Protein AF-A0A0A9Y0G0-F1 (afdb_monomer_lite)

pLDDT: mean 79.61, std 13.73, range [43.97, 95.19]

Foldseek 3Di:
DDWDDPVPPDIDDDDDPVCQCVDDAPVHRPPPPPDDPDPDDPVVRNVVRDDPPVDLAPDPVLLVVQLVQLVVLCPPPLCPLLVVPDPCVVLSSQLSSQLRVCVVVVHNSQLRSVVSVVVSVVVSVVVVRGGWPSDDPVHNDDDDPPPDDDTDDD

Secondary structure (DSSP, 8-state):
-EEEE-SSS-EEEE--GGGGGG--STT---SS-SS---SS-HHHHHHHT------SSSSHHHHHHHHHHHHHHHT-GGGTTGGGTS--HHHHHHHHHHHHHHHHTTS-HHHHHHHHHHHHHHHHHHTT-------BTTBS----STT-------

Structure (mmCIF, N/CA/C/O backbone):
data_AF-A0A0A9Y0G0-F1
#
_entry.id   AF-A0A0A9Y0G0-F1
#
loop_
_atom_site.group_PDB
_atom_site.id
_atom_site.type_symbol
_atom_site.label_atom_id
_atom_site.label_alt_id
_atom_site.label_comp_id
_atom_site.label_asym_id
_atom_site.label_entity_id
_atom_site.label_seq_id
_atom_site.pdbx_PDB_ins_code
_atom_site.Cartn_x
_atom_site.Cartn_y
_atom_site.Cartn_z
_atom_site.occupancy
_atom_site.B_iso_or_equiv
_atom_site.auth_seq_id
_atom_site.auth_comp_id
_atom_site.auth_asym_id
_atom_site.auth_atom_id
_atom_site.pdbx_PDB_model_num
ATOM 1 N N . LEU A 1 1 ? 9.864 7.054 -27.796 1.00 81.25 1 LEU A N 1
ATOM 2 C CA . LEU A 1 1 ? 9.609 6.669 -26.381 1.00 81.25 1 LEU A CA 1
ATOM 3 C C . LEU A 1 1 ? 8.785 7.756 -25.702 1.00 81.25 1 LEU A C 1
ATOM 5 O O . LEU A 1 1 ? 9.186 8.913 -25.735 1.00 81.25 1 LEU A O 1
ATOM 9 N N . LYS A 1 2 ? 7.660 7.400 -25.074 1.00 87.44 2 LYS A N 1
ATOM 10 C CA . LYS A 1 2 ? 6.840 8.307 -24.261 1.00 87.44 2 LYS A CA 1
ATOM 11 C C . LYS A 1 2 ? 6.543 7.669 -22.907 1.00 87.44 2 LYS A C 1
ATOM 13 O O . LYS A 1 2 ? 6.033 6.555 -22.855 1.00 87.44 2 LYS A O 1
ATOM 18 N N . ILE A 1 3 ? 6.836 8.397 -21.836 1.00 88.12 3 ILE A N 1
ATOM 19 C CA . ILE A 1 3 ? 6.584 7.987 -20.452 1.00 88.12 3 ILE A CA 1
ATOM 20 C C . ILE A 1 3 ? 5.457 8.860 -19.899 1.00 88.12 3 ILE A C 1
ATOM 22 O O . ILE A 1 3 ? 5.390 10.057 -20.183 1.00 88.12 3 ILE A O 1
ATOM 26 N N . THR A 1 4 ? 4.520 8.267 -19.170 1.00 88.19 4 THR A N 1
ATOM 27 C CA . THR A 1 4 ? 3.425 8.982 -18.505 1.00 88.19 4 THR A CA 1
ATOM 28 C C . THR A 1 4 ? 3.266 8.430 -17.099 1.00 88.19 4 THR A C 1
ATOM 30 O O . THR A 1 4 ? 3.210 7.217 -16.928 1.00 88.19 4 THR A O 1
ATOM 33 N N . TRP A 1 5 ? 3.211 9.315 -16.110 1.00 74.94 5 TRP A N 1
ATOM 34 C CA . TRP A 1 5 ? 3.015 8.966 -14.709 1.00 74.94 5 TRP A CA 1
ATOM 35 C C . TRP A 1 5 ? 1.841 9.773 -14.160 1.00 74.94 5 TRP A C 1
ATOM 37 O O . TRP A 1 5 ? 1.737 10.968 -14.436 1.00 74.94 5 TRP A O 1
ATOM 47 N N . ASP A 1 6 ? 0.955 9.121 -13.415 1.00 77.06 6 ASP A N 1
ATOM 48 C CA . ASP A 1 6 ? -0.231 9.735 -12.804 1.00 77.06 6 ASP A CA 1
ATOM 49 C C . ASP A 1 6 ? 0.048 10.418 -11.454 1.00 77.06 6 ASP A C 1
ATOM 51 O O . ASP A 1 6 ? -0.879 10.878 -10.792 1.00 77.06 6 ASP A O 1
ATOM 55 N N . LEU A 1 7 ? 1.322 10.497 -11.050 1.00 64.06 7 LEU A N 1
ATOM 56 C CA . LEU A 1 7 ? 1.776 10.986 -9.744 1.00 64.06 7 LEU A CA 1
ATOM 57 C C . LEU A 1 7 ? 1.317 10.130 -8.550 1.00 64.06 7 LEU A C 1
ATOM 59 O O . LEU A 1 7 ? 1.473 10.544 -7.401 1.00 64.06 7 LEU A O 1
ATOM 63 N N . GLN A 1 8 ? 0.754 8.946 -8.790 1.00 65.94 8 GLN A N 1
ATOM 64 C CA . GLN A 1 8 ? 0.231 8.077 -7.742 1.00 65.94 8 GLN A CA 1
ATOM 65 C C . GLN A 1 8 ? 0.894 6.708 -7.764 1.00 65.94 8 GLN A C 1
ATOM 67 O O . GLN A 1 8 ? 1.629 6.379 -6.834 1.00 65.94 8 GLN A O 1
ATOM 72 N N . ASN A 1 9 ? 0.605 5.911 -8.784 1.00 62.06 9 ASN A N 1
ATOM 73 C CA . ASN A 1 9 ? 0.950 4.491 -8.844 1.00 62.06 9 ASN A CA 1
ATOM 74 C C . ASN A 1 9 ? 0.984 3.933 -10.274 1.00 62.06 9 ASN A C 1
ATOM 76 O O . ASN A 1 9 ? 1.463 2.819 -10.471 1.00 62.06 9 ASN A O 1
ATOM 80 N N . THR A 1 10 ? 0.538 4.687 -11.280 1.00 66.62 10 THR A N 1
ATOM 81 C CA . THR A 1 10 ? 0.505 4.207 -12.661 1.00 66.62 10 THR A CA 1
ATOM 82 C C . THR A 1 10 ? 1.614 4.845 -13.477 1.00 66.62 10 THR A C 1
ATOM 84 O O . THR A 1 10 ? 1.542 6.014 -13.862 1.00 66.62 10 THR A O 1
ATOM 87 N N . LEU A 1 11 ? 2.630 4.047 -13.802 1.00 80.44 11 LEU A N 1
ATOM 88 C CA . LEU A 1 11 ? 3.615 4.362 -14.831 1.00 80.44 11 LEU A CA 1
ATOM 89 C C . LEU A 1 11 ? 3.211 3.671 -16.138 1.00 80.44 11 LEU A C 1
ATOM 91 O O . LEU A 1 11 ? 3.075 2.455 -16.200 1.00 80.44 11 LEU A O 1
ATOM 95 N N . SER A 1 12 ? 3.031 4.445 -17.202 1.00 80.56 12 SER A N 1
ATOM 96 C CA . SER A 1 12 ? 2.755 3.945 -18.548 1.00 80.56 12 SER A CA 1
ATOM 97 C C . SER A 1 12 ? 3.910 4.276 -19.483 1.00 80.56 12 SER A C 1
ATOM 99 O O . SER A 1 12 ? 4.283 5.441 -19.638 1.00 80.56 12 SER A O 1
ATOM 101 N N . ILE A 1 13 ? 4.441 3.253 -20.152 1.00 82.00 13 ILE A N 1
ATOM 102 C CA . ILE A 1 13 ? 5.514 3.383 -21.141 1.00 82.00 13 ILE A CA 1
ATOM 103 C C . ILE A 1 13 ? 4.945 3.060 -22.522 1.00 82.00 13 ILE A C 1
ATOM 105 O O . ILE A 1 13 ? 4.306 2.030 -22.722 1.00 82.00 13 ILE A O 1
ATOM 109 N N . ARG A 1 14 ? 5.171 3.949 -23.493 1.00 82.50 14 ARG A N 1
ATOM 110 C CA . ARG A 1 14 ? 4.845 3.729 -24.906 1.00 82.50 14 ARG A CA 1
ATOM 111 C C . ARG A 1 14 ? 6.114 3.796 -25.741 1.00 82.50 14 ARG A C 1
ATOM 113 O O . ARG A 1 14 ? 6.841 4.792 -25.714 1.00 82.50 14 ARG A O 1
ATOM 120 N N . VAL A 1 15 ? 6.362 2.734 -26.492 1.00 80.44 15 VAL A N 1
ATOM 121 C CA . VAL A 1 15 ? 7.513 2.593 -27.383 1.00 80.44 15 VAL A CA 1
ATOM 122 C C . VAL A 1 15 ? 7.020 2.706 -28.823 1.00 80.44 15 VAL A C 1
ATOM 124 O O . VAL A 1 15 ? 5.964 2.175 -29.162 1.00 80.44 15 VAL A O 1
ATOM 127 N N . ASP A 1 16 ? 7.755 3.443 -29.654 1.00 82.62 16 ASP A N 1
ATOM 128 C CA . ASP A 1 16 ? 7.418 3.594 -31.070 1.00 82.62 16 ASP A CA 1
ATOM 129 C C . ASP A 1 16 ? 7.590 2.257 -31.794 1.00 82.62 16 ASP A C 1
ATOM 131 O O . ASP A 1 16 ? 8.449 1.455 -31.425 1.00 82.62 16 ASP A O 1
ATOM 135 N N . LYS A 1 17 ? 6.791 2.023 -32.841 1.00 78.44 17 LYS A N 1
ATOM 136 C CA . LYS A 1 17 ? 6.735 0.729 -33.543 1.00 78.44 17 LYS A CA 1
ATOM 137 C C . LYS A 1 17 ? 8.114 0.228 -34.004 1.00 78.44 17 LYS A C 1
ATOM 139 O O . LYS A 1 17 ? 8.379 -0.967 -33.977 1.00 78.44 17 LYS A O 1
ATOM 144 N N . GLU A 1 18 ? 8.986 1.152 -34.388 1.00 80.94 18 GLU A N 1
ATOM 145 C CA . GLU A 1 18 ? 10.354 0.904 -34.865 1.00 80.94 18 GLU A CA 1
ATOM 146 C C . GLU A 1 18 ? 11.280 0.324 -33.786 1.00 80.94 18 GLU A C 1
ATOM 148 O O . GLU A 1 18 ? 12.251 -0.350 -34.107 1.00 80.94 18 GLU A O 1
ATOM 153 N N . ASN A 1 19 ? 10.956 0.539 -32.510 1.00 70.31 19 ASN A N 1
ATOM 154 C CA . ASN A 1 19 ? 11.769 0.124 -31.368 1.00 70.31 19 ASN A CA 1
ATOM 155 C C . ASN A 1 19 ? 11.188 -1.098 -30.630 1.00 70.31 19 ASN A C 1
ATOM 157 O O . ASN A 1 19 ? 11.715 -1.497 -29.594 1.00 70.31 19 ASN A O 1
ATOM 161 N N . LEU A 1 20 ? 10.108 -1.706 -31.142 1.00 68.81 20 LEU A N 1
ATOM 162 C CA . LEU A 1 20 ? 9.431 -2.835 -30.486 1.00 68.81 20 LEU A CA 1
ATOM 163 C C . LEU A 1 20 ? 10.319 -4.079 -30.372 1.00 68.81 20 LEU A C 1
ATOM 165 O O . LEU A 1 20 ? 10.317 -4.723 -29.328 1.00 68.81 20 LEU A O 1
ATOM 169 N N . GLY A 1 21 ? 11.112 -4.385 -31.405 1.00 65.38 21 GLY A N 1
ATOM 170 C CA . GLY A 1 21 ? 12.016 -5.546 -31.418 1.00 65.38 21 GLY A CA 1
ATOM 171 C C . GLY A 1 21 ? 13.231 -5.410 -30.493 1.00 65.38 21 GLY A C 1
ATOM 172 O O . GLY A 1 21 ? 13.980 -6.364 -30.314 1.00 65.38 21 GLY A O 1
ATOM 173 N N . SER A 1 22 ? 13.440 -4.230 -29.906 1.00 70.62 22 SER A N 1
ATOM 174 C CA . SER A 1 22 ? 14.527 -3.956 -28.959 1.00 70.62 22 SER A CA 1
ATOM 175 C C . SER A 1 22 ? 14.027 -3.746 -27.528 1.00 70.62 22 SER A C 1
ATOM 177 O O . SER A 1 22 ? 14.836 -3.504 -26.636 1.00 70.62 22 SER A O 1
ATOM 179 N N . ALA A 1 23 ? 12.714 -3.826 -27.293 1.00 72.50 23 ALA A N 1
ATOM 180 C CA . ALA A 1 23 ? 12.129 -3.686 -25.967 1.00 72.50 23 ALA A CA 1
ATOM 181 C C . ALA A 1 23 ? 12.147 -5.033 -25.227 1.00 72.50 23 ALA A C 1
ATOM 183 O O . ALA A 1 23 ? 11.549 -6.008 -25.678 1.00 72.50 23 ALA A O 1
ATOM 184 N N . PHE A 1 24 ? 12.820 -5.069 -24.079 1.00 73.12 24 PHE A N 1
ATOM 185 C CA . PHE A 1 24 ? 12.862 -6.199 -23.153 1.00 73.12 24 PHE A CA 1
ATOM 186 C C . PHE A 1 24 ? 12.885 -5.675 -21.710 1.00 73.12 24 PHE A C 1
ATOM 188 O O . PHE A 1 24 ? 13.280 -4.534 -21.465 1.00 73.12 24 PHE A O 1
ATOM 195 N N . GLY A 1 25 ? 12.450 -6.493 -20.752 1.00 70.94 25 GLY A N 1
ATOM 196 C CA . GLY A 1 25 ? 12.370 -6.135 -19.333 1.00 70.94 25 GLY A CA 1
ATOM 197 C C . GLY A 1 25 ? 11.027 -6.531 -18.722 1.00 70.94 25 GLY A C 1
ATOM 198 O O . GLY A 1 25 ? 10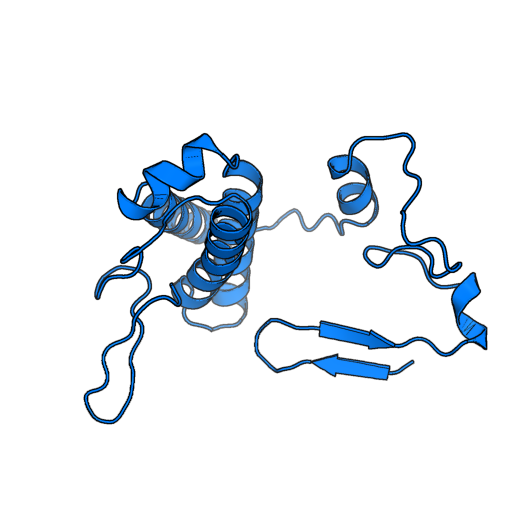.297 -7.339 -19.293 1.00 70.94 25 GLY A O 1
ATOM 199 N N . ILE A 1 26 ? 10.665 -5.926 -17.588 1.00 74.06 26 ILE A N 1
ATOM 200 C CA . ILE A 1 26 ? 9.454 -6.281 -16.819 1.00 74.06 26 ILE A CA 1
ATOM 201 C C . ILE A 1 26 ? 8.131 -6.083 -17.580 1.00 74.06 26 ILE A C 1
ATOM 203 O O . ILE A 1 26 ? 7.120 -6.678 -17.227 1.00 74.06 26 ILE A O 1
ATOM 207 N N . CYS A 1 27 ? 8.130 -5.284 -18.650 1.00 74.25 27 CYS A N 1
ATOM 208 C CA . CYS A 1 27 ? 6.976 -5.109 -19.536 1.00 74.25 27 CYS A CA 1
ATOM 209 C C . CYS A 1 27 ? 6.918 -6.142 -20.684 1.00 74.25 27 CYS A C 1
ATOM 211 O O . CYS A 1 27 ? 6.066 -6.020 -21.563 1.00 74.25 27 CYS A O 1
ATOM 213 N N . GLY A 1 28 ? 7.809 -7.141 -20.687 1.00 70.38 28 GLY A N 1
ATOM 214 C CA . GLY A 1 28 ? 7.909 -8.178 -21.715 1.00 70.38 28 GLY A CA 1
ATOM 215 C C . GLY A 1 28 ? 8.571 -7.711 -23.017 1.00 70.38 28 GLY A C 1
ATOM 216 O O . GLY A 1 28 ? 9.067 -6.588 -23.126 1.00 70.38 28 GLY A O 1
ATOM 217 N N . ASN A 1 29 ? 8.574 -8.597 -24.017 1.00 67.88 29 ASN A N 1
ATOM 218 C CA . ASN A 1 29 ? 8.917 -8.291 -25.405 1.00 67.88 29 ASN A CA 1
ATOM 219 C C . ASN A 1 29 ? 7.628 -8.000 -26.194 1.00 67.88 29 ASN A C 1
ATOM 221 O O . ASN A 1 29 ? 6.706 -8.812 -26.238 1.00 67.88 29 ASN A O 1
ATOM 225 N N . ILE A 1 30 ? 7.525 -6.827 -26.817 1.00 61.91 30 ILE A N 1
ATOM 226 C CA . ILE A 1 30 ? 6.266 -6.342 -27.416 1.00 61.91 30 ILE A CA 1
ATOM 227 C C . ILE A 1 30 ? 6.083 -6.906 -28.842 1.00 61.91 30 ILE A C 1
ATOM 229 O O . ILE A 1 30 ? 5.789 -6.178 -29.789 1.00 61.91 30 ILE A O 1
ATOM 233 N N . GLU A 1 31 ? 6.251 -8.220 -29.016 1.00 58.06 31 GLU A N 1
ATOM 234 C CA . GLU A 1 31 ? 6.089 -8.911 -30.310 1.00 58.06 31 GLU A CA 1
ATOM 235 C C . GLU A 1 31 ? 4.630 -9.300 -30.624 1.00 58.06 31 GLU A C 1
ATOM 237 O O . GLU A 1 31 ? 4.350 -10.043 -31.561 1.00 58.06 31 GLU A O 1
ATOM 242 N N . GLY A 1 32 ? 3.657 -8.763 -29.881 1.00 51.16 32 GLY A N 1
ATOM 243 C CA . GLY A 1 32 ? 2.234 -8.922 -30.203 1.00 51.16 32 GLY A CA 1
ATOM 244 C C . GLY A 1 32 ? 1.614 -10.254 -29.772 1.00 51.16 32 GLY A C 1
ATOM 245 O O . GLY A 1 32 ? 0.455 -10.510 -30.090 1.00 51.16 32 GLY A O 1
ATOM 246 N N . THR A 1 33 ? 2.322 -11.083 -29.003 1.00 48.50 33 THR A N 1
ATOM 247 C CA . THR A 1 33 ? 1.696 -12.182 -28.260 1.00 48.50 33 THR A CA 1
ATOM 248 C C . THR A 1 33 ? 1.336 -11.698 -26.862 1.00 48.50 33 THR A C 1
ATOM 250 O O . THR A 1 33 ? 2.209 -11.328 -26.086 1.00 48.50 33 THR A O 1
ATOM 253 N N . SER A 1 34 ? 0.051 -11.739 -26.511 1.00 48.31 34 SER A N 1
ATOM 254 C CA . SER A 1 34 ? -0.512 -11.377 -25.197 1.00 48.31 34 SER A CA 1
ATOM 255 C C . SER A 1 34 ? -0.055 -12.271 -24.031 1.00 48.31 34 SER A C 1
ATOM 257 O O . SER A 1 34 ? -0.622 -12.215 -22.945 1.00 48.31 34 SER A O 1
ATOM 259 N N . TYR A 1 35 ? 0.949 -13.115 -24.256 1.00 47.81 35 TYR A N 1
ATOM 260 C CA . TYR A 1 35 ? 1.451 -14.107 -23.324 1.00 47.81 35 TYR A CA 1
ATOM 261 C C . TYR A 1 35 ? 2.973 -14.089 -23.389 1.00 47.81 35 TYR A C 1
ATOM 263 O O . TYR A 1 35 ? 3.556 -14.450 -24.413 1.00 47.81 35 TYR A O 1
ATOM 271 N N . VAL A 1 36 ? 3.616 -13.697 -22.289 1.00 50.41 36 VAL A N 1
ATOM 272 C CA . VAL A 1 36 ? 5.022 -14.032 -22.067 1.00 50.41 36 VAL A CA 1
ATOM 273 C C . VAL A 1 36 ? 5.073 -15.559 -22.001 1.00 50.41 36 VAL A C 1
ATOM 275 O O . VAL A 1 36 ? 4.596 -16.158 -21.040 1.00 50.41 36 VAL A O 1
ATOM 278 N N . LYS A 1 37 ? 5.571 -16.220 -23.051 1.00 43.97 37 LYS A N 1
ATOM 279 C CA . LYS A 1 37 ? 5.875 -17.655 -22.999 1.00 43.97 37 LYS A CA 1
ATOM 280 C C . LYS A 1 37 ? 7.127 -17.835 -22.143 1.00 43.97 37 LYS A C 1
ATOM 282 O O . LYS A 1 37 ? 8.222 -17.962 -22.681 1.00 43.97 37 LYS A O 1
ATOM 287 N N . THR A 1 38 ? 6.989 -17.833 -20.823 1.00 46.97 38 THR A N 1
ATOM 288 C CA . THR A 1 38 ? 8.044 -18.357 -19.956 1.00 46.97 38 THR A CA 1
ATOM 289 C C . THR A 1 38 ? 7.885 -19.870 -19.852 1.00 46.97 38 THR A C 1
ATOM 291 O O . THR A 1 38 ? 6.799 -20.391 -19.614 1.00 46.97 38 THR A O 1
ATOM 294 N N . ALA A 1 39 ? 8.983 -20.604 -20.032 1.00 48.78 39 ALA A N 1
ATOM 295 C CA . ALA A 1 39 ? 9.056 -22.038 -19.741 1.00 48.78 39 ALA A CA 1
ATOM 296 C C . ALA A 1 39 ? 9.075 -22.332 -18.222 1.00 48.78 39 ALA A C 1
ATOM 298 O O . ALA A 1 39 ? 9.283 -23.473 -17.816 1.00 48.78 39 ALA A O 1
ATOM 299 N N . GLN A 1 40 ? 8.894 -21.302 -17.391 1.00 47.31 40 GLN A N 1
ATOM 300 C CA . GLN A 1 40 ? 9.094 -21.310 -15.947 1.00 47.31 40 GLN A CA 1
ATOM 301 C C . GLN A 1 40 ? 8.011 -20.484 -15.228 1.00 47.31 40 GLN A C 1
ATOM 303 O O . GLN A 1 40 ? 7.403 -19.608 -15.860 1.00 47.31 40 GLN A O 1
ATOM 308 N N . PRO A 1 41 ? 7.743 -20.776 -13.938 1.00 51.59 41 PRO A N 1
ATOM 309 C CA . PRO A 1 41 ? 6.743 -20.082 -13.128 1.00 51.59 41 PRO A CA 1
ATOM 310 C C . PRO A 1 41 ? 6.918 -18.558 -13.160 1.00 51.59 41 PRO A C 1
ATOM 312 O O . PRO A 1 41 ? 8.036 -18.056 -13.216 1.00 51.59 41 PRO A O 1
ATOM 315 N N . TYR A 1 42 ? 5.807 -17.820 -13.074 1.00 50.50 42 TYR A N 1
ATOM 316 C CA . TYR A 1 42 ? 5.746 -16.348 -13.112 1.00 50.50 42 TYR A CA 1
ATOM 317 C C . TYR A 1 42 ? 6.692 -15.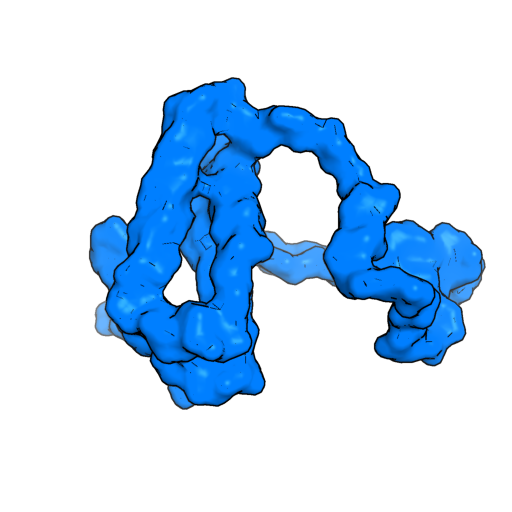625 -12.129 1.00 50.50 42 TYR A C 1
ATOM 319 O O . TYR A 1 42 ? 7.011 -14.460 -12.358 1.00 50.50 42 TYR A O 1
ATOM 327 N N . GLN A 1 43 ? 7.152 -16.299 -11.070 1.00 49.66 43 GLN A N 1
ATOM 328 C CA . GLN A 1 43 ? 8.100 -15.756 -10.093 1.00 49.66 43 GLN A CA 1
ATOM 329 C C . GLN A 1 43 ? 9.507 -15.533 -10.684 1.00 49.66 43 GLN A C 1
ATOM 331 O O . GLN A 1 43 ? 10.128 -14.520 -10.388 1.00 49.66 43 GLN A O 1
ATOM 336 N N . ASP A 1 44 ? 9.964 -16.370 -11.622 1.00 56.34 44 ASP A N 1
ATOM 337 C CA . ASP A 1 44 ? 11.352 -16.319 -12.116 1.00 56.34 44 ASP A CA 1
ATOM 338 C C . ASP A 1 44 ? 11.620 -15.147 -13.089 1.00 56.34 44 ASP A C 1
ATOM 340 O O . ASP A 1 44 ? 12.756 -14.690 -13.244 1.00 56.34 44 ASP A O 1
ATOM 344 N N . PHE A 1 45 ? 10.588 -14.634 -13.776 1.00 59.03 45 PHE A N 1
ATOM 345 C CA . PHE A 1 45 ? 10.766 -13.582 -14.789 1.00 59.03 45 PHE A CA 1
ATOM 346 C C . PHE A 1 45 ? 11.077 -12.217 -14.165 1.00 59.03 45 PHE A C 1
ATOM 348 O O . PHE A 1 45 ? 11.995 -11.529 -14.619 1.00 59.03 45 PHE A O 1
ATOM 355 N N . GLY A 1 46 ? 10.341 -11.841 -13.114 1.00 60.38 46 GLY A N 1
ATOM 356 C CA . GLY A 1 46 ? 10.566 -10.593 -12.380 1.00 60.38 46 GLY A CA 1
ATOM 357 C C . GLY A 1 46 ? 11.959 -10.549 -11.757 1.00 60.38 46 GLY A C 1
ATOM 358 O O . GLY A 1 46 ? 12.679 -9.568 -11.933 1.00 60.38 46 GLY A O 1
ATOM 359 N N . ASP A 1 47 ? 12.372 -11.661 -11.149 1.00 63.31 47 ASP A N 1
ATOM 360 C CA . ASP A 1 47 ? 13.671 -11.814 -10.491 1.00 63.31 47 ASP A CA 1
ATOM 361 C C . ASP A 1 47 ? 14.850 -11.682 -11.463 1.00 63.31 47 ASP A C 1
ATOM 363 O O . ASP A 1 47 ? 15.884 -11.110 -11.120 1.00 63.31 47 ASP A O 1
ATOM 367 N N . SER A 1 48 ? 14.698 -12.144 -12.709 1.00 65.62 48 SER A N 1
ATOM 368 C CA . SER A 1 48 ? 15.744 -12.008 -13.735 1.00 65.62 48 SER A CA 1
ATOM 369 C C . SER A 1 48 ? 16.010 -10.554 -14.149 1.00 65.62 48 SER A C 1
ATOM 371 O O . SER A 1 48 ? 17.114 -10.220 -14.581 1.00 65.62 48 SER A O 1
ATOM 373 N N . CYS A 1 49 ? 15.001 -9.688 -14.004 1.00 63.78 49 CYS A N 1
ATOM 374 C CA . CYS A 1 49 ? 15.085 -8.251 -14.256 1.00 63.78 49 CYS A CA 1
ATOM 375 C C . CYS A 1 49 ? 15.297 -7.439 -12.971 1.00 63.78 49 CYS A C 1
ATOM 377 O O . CYS A 1 49 ? 15.377 -6.210 -13.041 1.00 63.78 49 CYS A O 1
ATOM 379 N N . ALA A 1 50 ? 15.359 -8.094 -11.809 1.00 64.56 50 ALA A N 1
ATOM 380 C CA . ALA A 1 50 ? 15.521 -7.417 -10.538 1.00 64.56 50 ALA A CA 1
ATOM 381 C C . ALA A 1 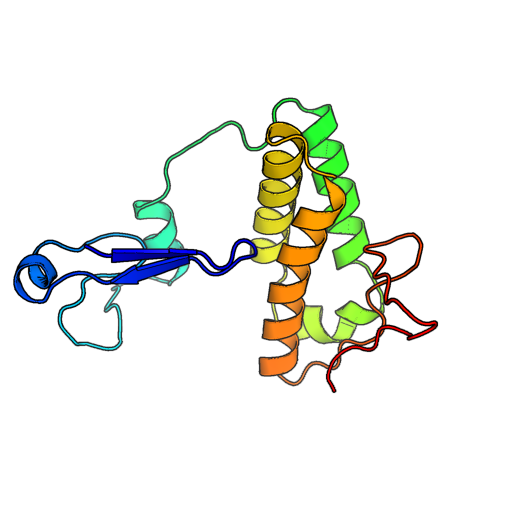50 ? 16.914 -6.792 -10.454 1.00 64.56 50 ALA A C 1
ATOM 383 O O . ALA A 1 50 ? 17.946 -7.456 -10.587 1.00 64.56 50 ALA A O 1
ATOM 384 N N . ILE A 1 51 ? 16.945 -5.491 -10.184 1.00 62.88 51 ILE A N 1
ATOM 385 C CA . ILE A 1 51 ? 18.152 -4.852 -9.681 1.00 62.88 51 ILE A CA 1
ATOM 386 C C . ILE A 1 51 ? 18.287 -5.337 -8.238 1.00 62.88 51 ILE A C 1
ATOM 388 O O . ILE A 1 51 ? 17.410 -5.067 -7.419 1.00 62.88 51 ILE A O 1
ATOM 392 N N . LYS A 1 52 ? 19.346 -6.098 -7.944 1.00 59.53 52 LYS A N 1
ATOM 393 C CA . LYS A 1 52 ? 19.668 -6.534 -6.581 1.00 59.53 52 LYS A CA 1
ATOM 394 C C . LYS A 1 52 ? 20.108 -5.320 -5.773 1.00 59.53 52 LYS A C 1
ATOM 396 O O . LYS A 1 52 ? 21.295 -5.009 -5.712 1.00 59.53 52 LYS A O 1
ATOM 401 N N . ASP A 1 53 ? 19.138 -4.591 -5.245 1.00 59.00 53 ASP A N 1
ATOM 402 C CA . ASP A 1 53 ? 19.381 -3.617 -4.198 1.00 59.00 53 ASP A CA 1
ATOM 403 C C . ASP A 1 53 ? 19.238 -4.351 -2.864 1.00 59.00 53 ASP A C 1
ATOM 405 O O . ASP A 1 53 ? 18.133 -4.648 -2.407 1.00 59.00 53 ASP A O 1
ATOM 409 N N . ASP A 1 54 ? 20.377 -4.736 -2.285 1.00 60.56 54 ASP A N 1
ATOM 410 C CA . ASP A 1 54 ? 20.444 -5.532 -1.053 1.00 60.56 54 ASP A CA 1
ATOM 411 C C . ASP A 1 54 ? 19.970 -4.740 0.182 1.00 60.56 54 ASP A C 1
ATOM 413 O O . ASP A 1 54 ? 19.888 -5.288 1.284 1.00 60.56 54 ASP A O 1
ATOM 417 N N . GLN A 1 55 ? 19.654 -3.449 0.026 1.00 64.62 55 GLN A N 1
ATOM 418 C CA . GLN A 1 55 ? 19.272 -2.575 1.123 1.00 64.62 55 GLN A CA 1
ATOM 419 C C . GLN A 1 55 ? 17.815 -2.110 0.998 1.00 64.62 55 GLN A C 1
ATOM 421 O O . GLN A 1 55 ? 17.523 -0.963 0.678 1.00 64.62 55 GLN A O 1
ATOM 426 N N . LEU A 1 56 ? 16.895 -3.024 1.336 1.00 73.25 56 LEU A N 1
ATOM 427 C CA . LEU A 1 56 ? 15.442 -2.798 1.402 1.00 73.25 56 LEU A CA 1
ATOM 428 C C . LEU A 1 56 ? 15.075 -1.533 2.203 1.00 73.25 56 LEU A C 1
ATOM 430 O O . LEU A 1 56 ? 14.136 -0.824 1.862 1.00 73.25 56 LEU A O 1
ATOM 434 N N . CYS A 1 57 ? 15.819 -1.270 3.283 1.00 81.50 57 CYS A N 1
ATOM 435 C CA . CYS A 1 57 ? 15.587 -0.199 4.246 1.00 81.50 57 CYS A CA 1
ATOM 436 C C . CYS A 1 57 ? 16.919 0.425 4.691 1.00 81.50 57 CYS A C 1
ATOM 438 O O . CYS A 1 57 ? 17.917 -0.280 4.841 1.00 81.50 57 CYS A O 1
ATOM 440 N N . LEU A 1 58 ? 16.931 1.733 4.988 1.00 82.31 58 LEU A N 1
ATOM 441 C CA . LEU A 1 58 ? 18.140 2.473 5.407 1.00 82.31 58 LEU A CA 1
ATOM 442 C C . LEU A 1 58 ? 18.852 1.845 6.609 1.00 82.31 58 LEU A C 1
ATOM 444 O O . LEU A 1 58 ? 20.078 1.886 6.710 1.00 82.31 58 LEU A O 1
ATOM 448 N N . ASN A 1 59 ? 18.079 1.302 7.547 1.00 86.94 59 ASN A N 1
ATOM 449 C CA . ASN A 1 59 ? 18.584 0.678 8.757 1.00 86.94 59 ASN A CA 1
ATOM 450 C C . ASN A 1 59 ? 17.607 -0.394 9.274 1.00 86.94 59 ASN A C 1
ATOM 452 O O . ASN A 1 59 ? 16.448 -0.481 8.863 1.00 86.94 59 ASN A O 1
ATOM 456 N N . ARG A 1 60 ? 18.086 -1.188 10.235 1.00 89.06 60 ARG A N 1
ATOM 457 C CA . ARG A 1 60 ? 17.337 -2.297 10.841 1.00 89.06 60 ARG A CA 1
ATOM 458 C C . ARG A 1 60 ? 16.139 -1.850 11.689 1.00 89.06 60 ARG A C 1
ATOM 460 O O . ARG A 1 60 ? 15.236 -2.643 11.940 1.00 89.06 60 ARG A O 1
ATOM 467 N N . GLU A 1 61 ? 16.127 -0.618 12.194 1.00 90.06 61 GLU A N 1
ATOM 468 C CA . GLU A 1 61 ? 14.974 -0.100 12.941 1.00 90.06 61 GLU A CA 1
ATOM 469 C C . GLU A 1 61 ? 13.810 0.198 11.997 1.00 90.06 61 GLU A C 1
ATOM 471 O O . GLU A 1 61 ? 12.682 -0.205 12.276 1.00 90.06 61 GLU A O 1
ATOM 476 N N . THR A 1 62 ? 14.095 0.829 10.858 1.00 88.06 62 THR A N 1
ATOM 477 C CA . THR A 1 62 ? 13.144 1.067 9.769 1.00 88.06 62 THR A CA 1
ATOM 478 C C . THR A 1 62 ? 12.569 -0.246 9.244 1.00 88.06 62 THR A C 1
ATOM 480 O O . THR A 1 62 ? 11.354 -0.382 9.149 1.00 88.06 62 THR A O 1
ATOM 483 N N . GLU A 1 63 ? 13.416 -1.251 9.011 1.00 90.12 63 GLU A N 1
ATOM 484 C CA . GLU A 1 63 ? 12.985 -2.593 8.596 1.00 90.12 63 GLU A CA 1
ATOM 485 C C . GLU A 1 63 ? 12.003 -3.226 9.598 1.00 90.12 63 GLU A C 1
ATOM 487 O O . GLU A 1 63 ? 10.940 -3.711 9.214 1.00 90.12 63 GLU A O 1
ATOM 492 N N . LYS A 1 64 ? 12.294 -3.145 10.904 1.00 93.00 64 LYS A N 1
ATOM 493 C CA . LYS A 1 64 ? 11.384 -3.636 11.954 1.00 93.00 64 LYS A CA 1
ATOM 494 C C . LYS A 1 64 ? 10.062 -2.875 11.993 1.00 93.00 64 LYS A C 1
ATOM 496 O O . LYS A 1 64 ? 9.023 -3.480 12.255 1.00 93.00 64 LYS A O 1
ATOM 501 N N . ARG A 1 65 ? 10.080 -1.554 11.781 1.00 92.06 65 ARG A N 1
ATOM 502 C CA . ARG A 1 65 ? 8.850 -0.748 11.707 1.00 92.06 65 ARG A CA 1
ATOM 503 C C . ARG A 1 65 ? 8.013 -1.142 10.495 1.00 92.06 65 ARG A C 1
ATOM 505 O O . ARG A 1 65 ? 6.809 -1.328 10.654 1.00 92.06 65 ARG A O 1
ATOM 512 N N . ALA A 1 66 ? 8.650 -1.323 9.340 1.00 92.62 66 ALA A N 1
ATOM 513 C CA . ALA A 1 66 ? 8.006 -1.784 8.117 1.00 92.62 66 ALA A CA 1
ATOM 514 C C . ALA A 1 66 ? 7.353 -3.157 8.328 1.00 92.62 66 ALA A C 1
ATOM 516 O O . ALA A 1 66 ? 6.157 -3.318 8.098 1.00 92.62 66 ALA A O 1
ATOM 517 N N . GLU A 1 67 ? 8.099 -4.122 8.872 1.00 93.94 67 GLU A N 1
ATOM 518 C CA . GLU A 1 67 ? 7.587 -5.458 9.182 1.00 93.94 67 GLU A CA 1
ATOM 519 C C . GLU A 1 67 ? 6.409 -5.408 10.167 1.00 93.94 67 GLU A C 1
ATOM 521 O O . GLU A 1 67 ? 5.374 -6.030 9.926 1.00 93.94 67 GLU A O 1
ATOM 526 N N . ALA A 1 68 ? 6.521 -4.647 11.260 1.00 94.69 68 ALA A N 1
ATOM 527 C CA . ALA A 1 68 ? 5.447 -4.514 12.244 1.00 94.69 68 ALA A CA 1
ATOM 528 C C . ALA A 1 68 ? 4.185 -3.873 11.643 1.00 94.69 68 ALA A C 1
ATOM 530 O O . ALA A 1 68 ? 3.069 -4.320 11.913 1.00 94.69 68 ALA A O 1
ATOM 531 N N . PHE A 1 69 ? 4.354 -2.846 10.811 1.00 93.75 69 PHE A N 1
ATOM 532 C CA . PHE A 1 69 ? 3.260 -2.159 10.136 1.00 93.75 69 PHE A CA 1
ATOM 533 C C . PHE A 1 69 ? 2.547 -3.066 9.125 1.00 93.75 69 PHE A C 1
ATOM 535 O O . PHE A 1 69 ? 1.327 -3.231 9.198 1.00 93.75 69 PHE A O 1
ATOM 542 N N . CYS A 1 70 ? 3.297 -3.710 8.229 1.00 94.25 70 CYS A N 1
ATOM 543 C CA . CYS A 1 70 ? 2.740 -4.595 7.208 1.00 94.25 70 CYS A CA 1
ATOM 544 C C . CYS A 1 70 ? 2.072 -5.832 7.832 1.00 94.25 70 CYS A C 1
ATOM 546 O O . CYS A 1 70 ? 0.981 -6.224 7.413 1.00 94.25 70 CYS A O 1
ATOM 548 N N . ASN A 1 71 ? 2.653 -6.397 8.899 1.00 95.19 71 ASN A N 1
ATOM 549 C CA . ASN A 1 71 ? 2.021 -7.468 9.674 1.00 95.19 71 ASN A CA 1
ATOM 550 C C . ASN A 1 71 ? 0.740 -7.016 10.368 1.00 95.19 71 ASN A C 1
ATOM 552 O O . ASN A 1 71 ? -0.216 -7.790 10.437 1.00 95.19 71 ASN A O 1
ATOM 556 N N . ARG A 1 72 ? 0.690 -5.782 10.878 1.00 94.94 72 ARG A N 1
ATOM 557 C CA . ARG A 1 72 ? -0.532 -5.244 11.480 1.00 94.94 72 ARG A CA 1
ATOM 558 C C . ARG A 1 72 ? -1.665 -5.198 10.459 1.00 94.94 72 ARG A C 1
ATOM 560 O O . ARG A 1 72 ? -2.731 -5.721 10.760 1.00 94.94 72 ARG A O 1
ATOM 567 N N . ILE A 1 73 ? -1.422 -4.664 9.256 1.00 93.44 73 ILE A N 1
ATOM 568 C CA . ILE A 1 73 ? -2.432 -4.658 8.185 1.00 93.44 73 ILE A CA 1
ATOM 569 C C . ILE A 1 73 ? -2.836 -6.086 7.837 1.00 93.44 73 ILE A C 1
ATOM 571 O O . ILE A 1 73 ? -4.019 -6.406 7.877 1.00 93.44 73 ILE A O 1
ATOM 575 N N . LEU A 1 74 ? -1.872 -6.968 7.553 1.00 93.06 74 LEU A N 1
ATOM 576 C CA . LEU A 1 74 ? -2.177 -8.326 7.109 1.00 93.06 74 LEU A CA 1
ATOM 577 C C . LEU A 1 74 ? -3.049 -9.099 8.102 1.00 93.06 74 LEU A C 1
ATOM 579 O O . LEU A 1 74 ? -3.857 -9.924 7.677 1.00 93.06 74 LEU A O 1
ATOM 583 N N . ASN A 1 75 ? -2.888 -8.851 9.402 1.00 93.50 75 ASN A N 1
ATOM 584 C CA . ASN A 1 75 ? -3.618 -9.541 10.460 1.00 93.50 75 ASN A CA 1
ATOM 585 C C . ASN A 1 75 ? -4.994 -8.941 10.771 1.00 93.50 75 ASN A C 1
ATOM 587 O O . ASN A 1 75 ? -5.721 -9.518 11.583 1.00 93.50 75 ASN A O 1
ATOM 591 N N . GLU A 1 76 ? -5.403 -7.862 10.100 1.00 93.94 76 GLU A N 1
ATOM 592 C CA . GLU A 1 76 ? -6.743 -7.310 10.278 1.00 93.94 76 GLU A CA 1
ATOM 593 C C . GLU A 1 76 ? -7.821 -8.377 9.986 1.00 93.94 76 GLU A C 1
ATOM 595 O O . GLU A 1 76 ? -7.717 -9.139 9.004 1.00 93.94 76 GLU A O 1
ATOM 600 N N . PRO A 1 77 ? -8.885 -8.458 10.809 1.00 93.56 77 PRO A N 1
ATOM 601 C CA . PR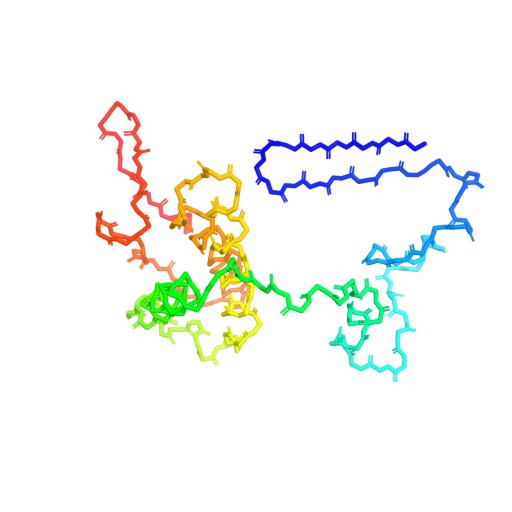O A 1 77 ? -9.989 -9.391 10.589 1.00 93.56 77 PRO A CA 1
ATOM 602 C C . PRO A 1 77 ? -10.635 -9.230 9.208 1.00 93.56 77 PRO A C 1
ATOM 604 O O . PRO A 1 77 ? -11.010 -10.224 8.587 1.00 93.56 77 PRO A O 1
ATOM 607 N N . ALA A 1 78 ? -10.682 -7.998 8.690 1.00 92.62 78 ALA A N 1
ATOM 608 C CA . ALA A 1 78 ? -11.219 -7.671 7.369 1.00 92.62 78 ALA A CA 1
ATOM 609 C C . ALA A 1 78 ? -10.541 -8.441 6.219 1.00 92.62 78 ALA A C 1
ATOM 611 O O . ALA A 1 78 ? -11.171 -8.701 5.197 1.00 92.62 78 ALA A O 1
ATOM 612 N N . LEU A 1 79 ? -9.276 -8.842 6.387 1.00 93.19 79 LEU A N 1
ATOM 613 C CA . LEU A 1 79 ? -8.490 -9.557 5.376 1.00 93.19 79 LEU A CA 1
ATOM 614 C C . LEU A 1 79 ? -8.584 -11.088 5.498 1.00 93.19 79 LEU A C 1
ATOM 616 O O . LEU A 1 79 ? -7.975 -11.807 4.708 1.00 93.19 79 LEU A O 1
ATOM 620 N N . GLN A 1 80 ? -9.355 -11.620 6.455 1.00 93.94 80 GLN A N 1
ATOM 621 C CA . GLN A 1 80 ? -9.450 -13.066 6.689 1.00 93.94 80 GLN A CA 1
ATOM 622 C C . GLN A 1 80 ? -9.992 -13.837 5.481 1.00 93.94 80 GLN A C 1
ATOM 624 O O . GLN A 1 80 ? -9.505 -14.929 5.191 1.00 93.94 80 GLN A O 1
ATOM 629 N N . SER A 1 81 ? -11.001 -13.297 4.796 1.00 93.56 81 SER A N 1
ATOM 630 C CA . SER A 1 81 ? -11.553 -13.877 3.566 1.00 93.56 81 SER A CA 1
ATOM 631 C C . SER A 1 81 ? -10.484 -13.947 2.477 1.00 93.56 81 SER A C 1
ATOM 633 O O . SER A 1 81 ? -10.322 -14.986 1.844 1.00 93.56 81 SER A O 1
ATOM 635 N N . CYS A 1 82 ? -9.700 -12.879 2.328 1.00 94.31 82 CYS A N 1
ATOM 636 C CA . CYS A 1 82 ? -8.658 -12.802 1.322 1.00 94.31 82 CYS A CA 1
ATOM 637 C C . CYS A 1 82 ? -7.503 -13.772 1.567 1.00 94.31 82 CYS A C 1
ATOM 639 O O . CYS A 1 82 ? -7.113 -14.486 0.650 1.00 94.31 82 CYS A O 1
ATOM 641 N N . ARG A 1 83 ? -7.020 -13.888 2.813 1.00 94.69 83 ARG A N 1
ATOM 642 C CA . ARG A 1 83 ? -5.933 -14.823 3.170 1.00 94.69 83 ARG A CA 1
ATOM 643 C C . ARG A 1 83 ? -6.249 -16.292 2.838 1.00 94.69 83 ARG A C 1
ATOM 645 O O . ARG A 1 83 ? -5.345 -17.118 2.850 1.00 94.69 83 ARG A O 1
ATOM 652 N N . LYS A 1 84 ? -7.520 -16.637 2.586 1.00 94.06 84 LYS A N 1
ATOM 653 C CA . LYS A 1 84 ? -7.950 -17.980 2.155 1.00 94.06 84 LYS A CA 1
ATOM 654 C C . LYS A 1 84 ? -7.874 -18.195 0.643 1.00 94.06 84 LYS A C 1
ATOM 656 O O . LYS A 1 84 ? -7.864 -19.345 0.221 1.00 94.06 84 LYS A O 1
ATOM 661 N N . VAL A 1 85 ? -7.897 -17.123 -0.146 1.00 93.62 85 VAL A N 1
ATOM 662 C CA . VAL A 1 85 ? -7.951 -17.184 -1.615 1.00 93.62 85 VAL A CA 1
ATOM 663 C C . VAL A 1 85 ? -6.667 -16.694 -2.276 1.00 93.62 85 VAL A C 1
ATOM 665 O O . VAL A 1 85 ? -6.333 -17.188 -3.345 1.00 93.62 85 VAL A O 1
ATOM 668 N N . ILE A 1 86 ? -5.924 -15.785 -1.635 1.00 91.56 86 ILE A N 1
ATOM 669 C CA . ILE A 1 86 ? -4.647 -15.254 -2.120 1.00 91.56 86 ILE A CA 1
ATOM 670 C C . ILE A 1 86 ? -3.596 -15.382 -1.015 1.00 91.56 86 ILE A C 1
ATOM 672 O O . ILE A 1 86 ? -3.841 -15.044 0.145 1.00 91.56 86 ILE A O 1
ATOM 676 N N . HIS A 1 87 ? -2.408 -15.866 -1.380 1.00 91.44 87 HIS A N 1
ATOM 677 C CA . HIS A 1 87 ? -1.264 -15.919 -0.474 1.00 91.44 87 HIS A CA 1
ATOM 678 C C . HIS A 1 87 ? -0.661 -14.515 -0.285 1.00 91.44 87 HIS A C 1
ATOM 680 O O . HIS A 1 87 ? -0.355 -13.848 -1.274 1.00 91.44 87 HIS A O 1
ATOM 686 N N . PRO A 1 88 ? -0.443 -14.053 0.959 1.00 90.00 88 PRO A N 1
ATOM 687 C CA . PRO A 1 88 ? -0.033 -12.673 1.216 1.00 90.00 88 PRO A CA 1
ATOM 688 C C . PRO A 1 88 ? 1.472 -12.411 1.091 1.00 90.00 88 PRO A C 1
ATOM 690 O O . PRO A 1 88 ? 1.880 -11.265 1.224 1.00 90.00 88 PRO A O 1
ATOM 693 N N . GLU A 1 89 ? 2.300 -13.437 0.880 1.00 88.25 89 GLU A N 1
ATOM 694 C CA . GLU A 1 89 ? 3.768 -13.344 0.951 1.00 88.25 89 GLU A CA 1
ATOM 695 C C . GLU A 1 89 ? 4.339 -12.273 0.011 1.00 88.25 89 GLU A C 1
ATOM 697 O O . GLU A 1 89 ? 5.046 -11.378 0.465 1.00 88.25 89 GLU A O 1
ATOM 702 N N . GLY A 1 90 ? 3.940 -12.277 -1.265 1.00 84.69 90 GLY A N 1
ATOM 703 C CA . GLY A 1 90 ? 4.385 -11.255 -2.219 1.00 84.69 90 GLY A CA 1
ATOM 704 C C . GLY A 1 90 ? 3.968 -9.839 -1.809 1.00 84.69 90 GLY A C 1
ATOM 705 O O . GLY A 1 90 ? 4.776 -8.918 -1.841 1.00 84.69 90 GLY A O 1
ATOM 706 N N . PHE A 1 91 ? 2.731 -9.670 -1.336 1.00 87.69 91 PHE A N 1
ATOM 707 C CA . PHE A 1 91 ? 2.220 -8.369 -0.891 1.00 87.69 91 PHE A CA 1
ATOM 708 C C . PHE A 1 91 ? 2.874 -7.888 0.412 1.00 87.69 91 PHE A C 1
ATOM 710 O O . PHE A 1 91 ? 3.022 -6.683 0.611 1.00 87.69 91 PHE A O 1
ATOM 717 N N . MET A 1 92 ? 3.290 -8.809 1.286 1.00 90.69 92 MET A N 1
ATOM 718 C CA . MET A 1 92 ? 4.066 -8.506 2.488 1.00 90.69 92 MET A CA 1
ATOM 719 C C . MET A 1 92 ? 5.446 -7.956 2.122 1.00 90.69 92 MET A C 1
ATOM 721 O O . MET A 1 92 ? 5.847 -6.922 2.656 1.00 90.69 92 MET A O 1
ATOM 725 N N . GLU A 1 93 ? 6.152 -8.607 1.195 1.00 89.25 93 GLU A N 1
ATOM 726 C CA . GLU A 1 93 ? 7.456 -8.132 0.723 1.00 89.25 93 GLU A CA 1
ATOM 727 C C . GLU A 1 93 ? 7.343 -6.770 0.032 1.00 89.25 93 GLU A C 1
ATOM 729 O O . GLU A 1 93 ? 8.082 -5.847 0.376 1.00 89.25 93 GLU A O 1
ATOM 734 N N . THR A 1 94 ? 6.353 -6.594 -0.851 1.00 88.12 94 THR A N 1
ATOM 735 C CA . THR A 1 94 ? 6.088 -5.297 -1.491 1.00 88.12 94 THR A CA 1
ATOM 736 C C . THR A 1 94 ? 5.758 -4.211 -0.468 1.00 88.12 94 THR A C 1
ATOM 738 O O . THR A 1 94 ? 6.300 -3.116 -0.557 1.00 88.12 94 THR A O 1
ATOM 741 N N . CYS A 1 95 ? 4.934 -4.503 0.544 1.00 91.81 95 CYS A N 1
ATOM 742 C CA . CYS A 1 95 ? 4.612 -3.532 1.589 1.00 91.81 95 CYS A CA 1
ATOM 743 C C . CYS A 1 95 ? 5.858 -3.075 2.357 1.00 91.81 95 CYS A C 1
ATOM 745 O O . CYS A 1 95 ? 6.021 -1.877 2.589 1.00 91.81 95 CYS A O 1
ATOM 747 N N . LYS A 1 96 ? 6.748 -4.003 2.738 1.00 91.31 96 LYS A N 1
ATOM 748 C CA . LYS A 1 96 ? 7.994 -3.648 3.436 1.00 91.31 96 LYS A CA 1
ATOM 749 C C . LYS A 1 96 ? 8.884 -2.772 2.559 1.00 91.31 96 LYS A C 1
ATOM 751 O O . LYS A 1 96 ? 9.420 -1.777 3.043 1.00 91.31 96 LYS A O 1
ATOM 756 N N . TRP A 1 97 ? 8.997 -3.123 1.279 1.00 89.31 97 TRP A N 1
ATOM 757 C CA . TRP A 1 97 ? 9.784 -2.372 0.307 1.00 89.31 97 TRP A CA 1
ATOM 758 C C . TRP A 1 97 ? 9.243 -0.948 0.120 1.00 89.31 97 TRP A C 1
ATOM 760 O O . TRP A 1 97 ? 9.980 0.019 0.299 1.00 89.31 97 TRP A O 1
ATOM 770 N N . ASP A 1 98 ? 7.939 -0.802 -0.126 1.00 89.00 98 ASP A N 1
ATOM 771 C CA . ASP A 1 98 ? 7.285 0.498 -0.324 1.00 89.00 98 ASP A CA 1
ATOM 772 C C . ASP A 1 98 ? 7.318 1.370 0.940 1.00 89.00 98 ASP A C 1
ATOM 774 O O . ASP A 1 98 ? 7.511 2.585 0.856 1.00 89.00 98 ASP A O 1
ATOM 778 N N . TYR A 1 99 ? 7.159 0.764 2.124 1.00 91.25 99 TYR A N 1
ATOM 779 C CA . TYR A 1 99 ? 7.296 1.461 3.405 1.00 91.25 99 TYR A CA 1
ATOM 780 C C . TYR A 1 99 ? 8.692 2.083 3.528 1.00 91.25 99 TYR A C 1
ATOM 782 O O . TYR A 1 99 ? 8.836 3.273 3.816 1.00 91.25 99 TYR A O 1
ATOM 790 N N . CYS A 1 100 ? 9.729 1.286 3.269 1.00 89.00 100 CYS A N 1
ATOM 791 C CA . CYS A 1 100 ? 11.109 1.728 3.395 1.00 89.00 100 CYS A CA 1
ATOM 792 C C . CYS A 1 100 ? 11.522 2.731 2.311 1.00 89.00 100 CYS A C 1
ATOM 794 O O . CYS A 1 100 ? 12.202 3.713 2.618 1.00 89.00 100 CYS A O 1
ATOM 796 N N . ALA A 1 101 ? 11.057 2.551 1.073 1.00 84.75 101 ALA A N 1
ATOM 797 C CA . ALA A 1 101 ? 11.272 3.503 -0.014 1.00 84.75 101 ALA A CA 1
ATOM 798 C C . ALA A 1 101 ? 10.682 4.887 0.309 1.00 84.75 101 ALA A C 1
ATOM 800 O O . ALA A 1 101 ? 11.278 5.917 -0.014 1.00 84.75 101 ALA A O 1
ATOM 801 N N . CYS A 1 102 ? 9.536 4.935 0.992 1.00 84.69 102 CYS A N 1
ATOM 802 C CA . CYS A 1 102 ? 8.914 6.200 1.370 1.00 84.69 102 CYS A CA 1
ATOM 803 C C . CYS A 1 102 ? 9.599 6.911 2.532 1.00 84.69 102 CYS A C 1
ATOM 805 O O . CYS A 1 102 ? 9.687 8.140 2.488 1.00 84.69 102 CYS A O 1
ATOM 807 N N . GLU A 1 103 ? 10.165 6.170 3.488 1.00 80.94 103 GLU A N 1
ATOM 808 C CA . GLU A 1 103 ? 11.022 6.760 4.523 1.00 80.94 103 GLU A CA 1
ATOM 809 C C . GLU A 1 103 ? 12.264 7.417 3.884 1.00 80.94 103 GLU A C 1
ATOM 811 O O . GLU A 1 103 ? 12.608 8.554 4.210 1.00 80.94 103 GLU A O 1
ATOM 816 N N . ILE A 1 104 ? 12.884 6.759 2.891 1.00 78.19 104 ILE A N 1
ATOM 817 C CA . ILE A 1 104 ? 14.004 7.320 2.107 1.00 78.19 104 ILE A CA 1
ATOM 818 C C . ILE A 1 104 ? 13.579 8.587 1.352 1.00 78.19 104 ILE A C 1
ATOM 820 O O . ILE A 1 104 ? 14.320 9.570 1.305 1.00 78.19 104 ILE A O 1
ATOM 824 N N . GLY A 1 105 ? 12.381 8.572 0.765 1.00 73.94 105 GLY A N 1
ATOM 825 C CA . GLY A 1 105 ? 11.817 9.686 0.001 1.00 73.94 105 GLY A CA 1
ATOM 826 C C . GLY A 1 105 ? 11.272 10.846 0.842 1.00 73.94 105 GLY A C 1
ATOM 827 O O . GLY A 1 105 ? 10.800 11.827 0.265 1.00 73.94 105 GLY A O 1
ATOM 828 N N . GLY A 1 106 ? 11.303 10.756 2.178 1.00 73.19 106 GLY A N 1
ATOM 829 C CA . GLY A 1 106 ? 10.766 11.777 3.085 1.00 73.19 106 GLY A CA 1
ATOM 830 C C . GLY A 1 106 ? 9.234 11.882 3.091 1.00 73.19 106 GLY A C 1
ATOM 831 O O . GLY A 1 106 ? 8.685 12.905 3.508 1.00 73.19 106 GLY A O 1
ATOM 832 N N . LEU A 1 107 ? 8.537 10.854 2.603 1.00 73.62 107 LEU A N 1
ATOM 833 C CA . LEU A 1 107 ? 7.082 10.733 2.683 1.00 73.62 107 LEU A CA 1
ATOM 834 C C . LEU A 1 107 ? 6.681 10.110 4.025 1.00 73.62 107 LEU A C 1
ATOM 836 O O . LEU A 1 107 ? 7.509 9.574 4.751 1.00 73.62 107 LEU A O 1
ATOM 840 N N . LYS A 1 108 ? 5.392 10.171 4.373 1.00 70.06 108 LYS A N 1
ATOM 841 C CA . LYS A 1 108 ? 4.893 9.448 5.546 1.00 70.06 108 LYS A CA 1
ATOM 842 C C . LYS A 1 108 ? 4.924 7.949 5.266 1.00 70.06 108 LYS A C 1
ATOM 844 O O . LYS A 1 108 ? 4.123 7.463 4.472 1.00 70.06 108 LYS A O 1
ATOM 849 N N . ASP A 1 109 ? 5.813 7.239 5.951 1.00 67.06 109 ASP A N 1
ATOM 850 C CA . ASP A 1 109 ? 6.144 5.827 5.719 1.00 67.06 109 ASP A CA 1
ATOM 851 C C . ASP A 1 109 ? 4.913 4.907 5.582 1.00 67.06 109 ASP A C 1
ATOM 853 O O . ASP A 1 109 ? 4.855 4.015 4.736 1.00 67.06 109 ASP A O 1
ATOM 857 N N . HIS A 1 110 ? 3.878 5.160 6.387 1.00 73.56 110 HIS A N 1
ATOM 858 C CA . HIS A 1 110 ? 2.655 4.360 6.428 1.00 73.56 110 HIS A CA 1
ATOM 859 C C . HIS A 1 110 ? 1.800 4.487 5.161 1.00 73.56 110 HIS A C 1
ATOM 861 O O . HIS A 1 110 ? 1.162 3.511 4.774 1.00 73.56 110 HIS A O 1
ATOM 867 N N . ASP A 1 111 ? 1.789 5.640 4.486 1.00 81.69 111 ASP A N 1
ATOM 868 C CA . ASP A 1 111 ? 0.899 5.864 3.338 1.00 81.69 111 ASP A CA 1
ATOM 869 C C . ASP A 1 111 ? 1.258 4.952 2.157 1.00 81.69 111 ASP A C 1
ATOM 871 O O . ASP A 1 111 ? 0.375 4.488 1.432 1.00 81.69 111 ASP A O 1
ATOM 875 N N . CYS A 1 112 ? 2.544 4.648 1.986 1.00 85.06 112 CYS A N 1
ATOM 876 C CA . CYS A 1 112 ? 3.028 3.809 0.895 1.00 85.06 112 CYS A CA 1
ATOM 877 C C . CYS A 1 112 ? 2.742 2.331 1.137 1.00 85.06 112 CYS A C 1
ATOM 879 O O . CYS A 1 112 ? 2.152 1.692 0.270 1.00 85.06 112 CYS A O 1
ATOM 881 N N . GLY A 1 113 ? 3.004 1.822 2.346 1.00 87.44 113 GLY A N 1
ATOM 882 C CA . GLY A 1 113 ? 2.609 0.455 2.696 1.00 87.44 113 GLY A CA 1
ATOM 883 C C . GLY A 1 113 ? 1.087 0.237 2.619 1.00 87.44 113 GLY A C 1
ATOM 884 O O . GLY A 1 113 ? 0.629 -0.833 2.217 1.00 87.44 113 GLY A O 1
ATOM 885 N N . CYS A 1 114 ? 0.273 1.261 2.917 1.00 90.75 114 CYS A N 1
ATOM 886 C CA . CYS A 1 114 ? -1.176 1.184 2.704 1.00 90.75 114 CYS A CA 1
ATOM 887 C C . CYS A 1 114 ? -1.548 1.004 1.225 1.00 90.75 114 CYS A C 1
ATOM 889 O O . CYS A 1 114 ? -2.479 0.258 0.928 1.00 90.75 114 CYS A O 1
ATOM 891 N N . LYS A 1 115 ? -0.850 1.672 0.297 1.00 86.44 115 LYS A N 1
ATOM 892 C CA . LYS A 1 115 ? -1.097 1.533 -1.150 1.00 86.44 115 LYS A CA 1
ATOM 893 C C . LYS A 1 115 ? -0.742 0.135 -1.657 1.00 86.44 115 LYS A C 1
ATOM 895 O O . LYS A 1 115 ? -1.483 -0.413 -2.470 1.00 86.44 115 LYS A O 1
ATOM 900 N N . SER A 1 116 ? 0.320 -0.485 -1.144 1.00 85.12 116 SER A N 1
ATOM 901 C CA . SER A 1 116 ? 0.660 -1.875 -1.488 1.00 85.12 116 SER A CA 1
ATOM 902 C C . SER A 1 116 ? -0.479 -2.829 -1.105 1.00 85.12 116 SER A C 1
ATOM 904 O O . SER A 1 116 ? -0.866 -3.704 -1.881 1.00 85.12 116 SER A O 1
ATOM 906 N N . PHE A 1 117 ? -1.095 -2.617 0.063 1.00 88.56 117 PHE A N 1
ATOM 907 C CA . PHE A 1 117 ? -2.252 -3.402 0.500 1.00 88.56 117 PHE A CA 1
ATOM 908 C C . PHE A 1 117 ? -3.544 -3.095 -0.268 1.00 88.56 117 PHE A C 1
ATOM 910 O O . PHE A 1 117 ? -4.393 -3.977 -0.376 1.00 88.56 117 PHE A O 1
ATOM 917 N N . GLU A 1 118 ? -3.703 -1.914 -0.872 1.00 88.81 118 GLU A N 1
ATOM 918 C CA . GLU A 1 118 ? -4.822 -1.671 -1.797 1.00 88.81 118 GLU A CA 1
ATOM 919 C C . GLU A 1 118 ? -4.774 -2.607 -3.004 1.00 88.81 118 GLU A C 1
ATOM 921 O O . GLU A 1 118 ? -5.817 -3.114 -3.421 1.00 88.81 118 GLU A O 1
ATOM 926 N N . MET A 1 119 ? -3.575 -2.889 -3.524 1.00 85.81 119 MET A N 1
ATOM 927 C CA . MET A 1 119 ? -3.392 -3.858 -4.607 1.00 85.81 119 MET A CA 1
ATOM 928 C C . MET A 1 119 ? -3.736 -5.276 -4.153 1.00 85.81 119 MET A C 1
ATOM 930 O O . MET A 1 119 ? -4.432 -5.984 -4.879 1.00 85.81 119 MET A O 1
ATOM 934 N N . TYR A 1 120 ? -3.339 -5.664 -2.935 1.00 89.19 120 TYR A N 1
ATOM 935 C CA . TYR A 1 120 ? -3.748 -6.948 -2.360 1.00 89.19 120 TYR A CA 1
ATOM 936 C C . TYR A 1 120 ? -5.269 -7.054 -2.300 1.00 89.19 120 TYR A C 1
ATOM 938 O O . TYR A 1 120 ? -5.849 -8.007 -2.799 1.00 89.19 120 TYR A O 1
ATOM 946 N N . ILE A 1 121 ? -5.935 -6.031 -1.768 1.00 89.88 121 ILE A N 1
ATOM 947 C CA . ILE A 1 121 ? -7.391 -5.993 -1.599 1.00 89.88 121 ILE A CA 1
ATOM 948 C C . ILE A 1 121 ? -8.126 -6.014 -2.934 1.00 89.88 121 ILE A C 1
ATOM 950 O O . ILE A 1 121 ? -9.180 -6.642 -3.044 1.00 89.88 121 ILE A O 1
ATOM 954 N N . LYS A 1 122 ? -7.578 -5.348 -3.950 1.00 88.12 122 LYS A N 1
ATOM 955 C CA . LYS A 1 122 ? -8.082 -5.435 -5.316 1.00 88.12 122 LYS A CA 1
ATOM 956 C C . LYS A 1 122 ? -8.020 -6.877 -5.828 1.00 88.12 122 LYS A C 1
ATOM 958 O O . LYS A 1 122 ? -9.046 -7.391 -6.260 1.00 88.12 122 LYS A O 1
ATOM 963 N N . GLU A 1 123 ? -6.874 -7.539 -5.688 1.00 88.19 123 GLU A N 1
ATOM 964 C CA . GLU A 1 123 ? -6.690 -8.940 -6.086 1.00 88.19 123 GLU A CA 1
ATOM 965 C C . GLU A 1 123 ? -7.658 -9.881 -5.345 1.00 88.19 123 GLU A C 1
ATOM 967 O O . GLU A 1 123 ? -8.279 -10.757 -5.949 1.00 88.19 123 GLU A O 1
ATOM 972 N N . CYS A 1 124 ? -7.863 -9.653 -4.041 1.00 90.94 124 CYS A N 1
ATOM 973 C CA . CYS A 1 124 ? -8.852 -10.369 -3.235 1.00 90.94 124 CYS A CA 1
ATOM 974 C C . CYS A 1 124 ? -10.261 -10.270 -3.842 1.00 90.94 124 CYS A C 1
ATOM 976 O O . CYS A 1 124 ? -10.975 -11.269 -3.943 1.00 90.94 124 CYS A O 1
ATOM 978 N N . ARG A 1 125 ? -10.679 -9.054 -4.221 1.00 87.25 125 ARG A N 1
ATOM 979 C CA . ARG A 1 125 ? -12.015 -8.792 -4.774 1.00 87.25 125 ARG A CA 1
ATOM 980 C C . ARG A 1 125 ? -12.191 -9.415 -6.148 1.00 87.25 125 ARG A C 1
ATOM 982 O O . ARG A 1 125 ? -13.250 -9.979 -6.406 1.00 87.25 125 ARG A O 1
ATOM 989 N N . ASP A 1 126 ? -11.149 -9.384 -6.973 1.00 88.81 126 ASP A N 1
ATOM 990 C CA . ASP A 1 126 ? -11.132 -10.056 -8.275 1.00 88.81 126 ASP A CA 1
ATOM 991 C C . ASP A 1 126 ? -11.293 -11.593 -8.105 1.00 88.81 126 ASP A C 1
ATOM 993 O O . ASP A 1 126 ? -11.823 -12.271 -8.985 1.00 88.81 126 ASP A O 1
ATOM 997 N N . HIS A 1 127 ? -10.979 -12.125 -6.914 1.00 90.69 127 HIS A N 1
ATOM 998 C CA . HIS A 1 127 ? -11.228 -13.508 -6.478 1.00 90.69 127 HIS A CA 1
ATOM 999 C C . HIS A 1 127 ? -12.482 -13.689 -5.598 1.00 90.69 127 HIS A C 1
ATOM 1001 O O . HIS A 1 127 ? -12.623 -14.696 -4.900 1.00 90.69 127 HIS A O 1
ATOM 1007 N N . ASN A 1 128 ? -13.428 -12.747 -5.643 1.00 89.75 128 ASN A N 1
ATOM 1008 C CA . ASN A 1 128 ? -14.698 -12.762 -4.903 1.00 89.75 128 ASN A CA 1
ATOM 1009 C C . ASN A 1 128 ? -14.564 -12.772 -3.365 1.00 89.75 128 ASN A C 1
ATOM 1011 O O . ASN A 1 128 ? -15.526 -13.092 -2.659 1.00 89.75 128 ASN A O 1
ATOM 1015 N N . ALA A 1 129 ? -13.405 -12.409 -2.808 1.00 91.94 129 ALA A N 1
ATOM 1016 C CA . ALA A 1 129 ? -13.274 -12.203 -1.370 1.00 91.94 129 ALA A C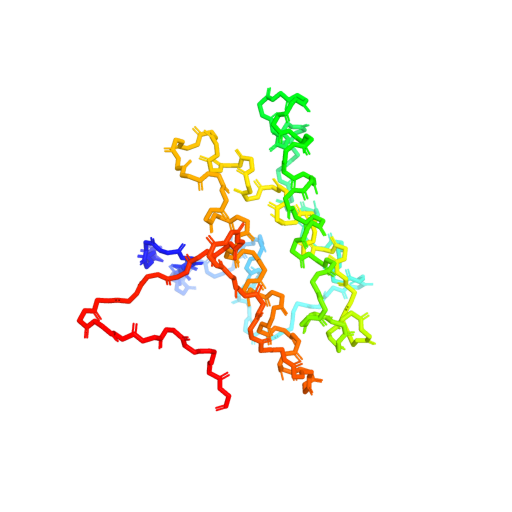A 1
ATOM 1017 C C . ALA A 1 129 ? -13.802 -10.819 -0.973 1.00 91.94 129 ALA A C 1
ATOM 1019 O O . ALA A 1 129 ? -13.350 -9.781 -1.458 1.00 91.94 129 ALA A O 1
ATOM 1020 N N . VAL A 1 130 ? -14.749 -10.805 -0.034 1.00 89.62 130 VAL A N 1
ATOM 1021 C CA . VAL A 1 130 ? -15.294 -9.566 0.531 1.00 89.62 130 VAL A CA 1
ATOM 1022 C C . VAL A 1 130 ? -14.308 -9.009 1.551 1.00 89.62 130 VAL A C 1
ATOM 1024 O O . VAL A 1 130 ? -14.053 -9.648 2.574 1.00 89.62 130 VAL A O 1
ATOM 1027 N N . VAL A 1 131 ? -13.773 -7.819 1.272 1.00 89.75 131 VAL A N 1
ATOM 1028 C CA . VAL A 1 131 ? -12.881 -7.064 2.164 1.00 89.75 131 VAL A CA 1
ATOM 1029 C C . VAL A 1 131 ? -13.421 -5.643 2.321 1.00 89.75 131 VAL A C 1
ATOM 1031 O O . VAL A 1 131 ? -13.409 -4.852 1.372 1.00 89.75 131 VAL A O 1
ATOM 1034 N N . THR A 1 132 ? -13.882 -5.331 3.531 1.00 86.81 132 THR A N 1
ATOM 1035 C CA . THR A 1 132 ? -14.500 -4.050 3.910 1.00 86.81 132 THR A CA 1
ATOM 1036 C C . THR A 1 132 ? -13.960 -3.578 5.252 1.00 86.81 132 THR A C 1
ATOM 1038 O O . THR A 1 132 ? -13.727 -4.414 6.126 1.00 86.81 132 THR A O 1
ATOM 1041 N N . ASN A 1 133 ? -13.851 -2.265 5.451 1.00 86.94 133 ASN A N 1
ATOM 1042 C CA . ASN A 1 133 ? -13.380 -1.630 6.684 1.00 86.94 133 ASN A CA 1
ATOM 1043 C C . ASN A 1 133 ? -11.999 -2.126 7.152 1.00 86.94 133 ASN A C 1
ATOM 1045 O O . ASN A 1 133 ? -11.781 -2.348 8.339 1.00 86.94 133 ASN A O 1
ATOM 1049 N N . TRP A 1 134 ? -11.065 -2.331 6.220 1.00 90.00 134 TRP A N 1
ATOM 1050 C CA . TRP A 1 134 ? -9.680 -2.699 6.559 1.00 90.00 134 TRP A CA 1
ATOM 1051 C C . TRP A 1 134 ? -8.848 -1.486 7.011 1.00 90.00 134 TRP A C 1
ATOM 1053 O O . TRP A 1 134 ? -7.783 -1.640 7.605 1.00 90.00 134 TRP A O 1
ATOM 1063 N N . ARG A 1 135 ? -9.341 -0.274 6.724 1.00 90.81 135 ARG A N 1
ATOM 1064 C CA . ARG A 1 135 ? -8.787 0.999 7.191 1.00 90.81 135 ARG A CA 1
ATOM 1065 C C . ARG A 1 135 ? -9.462 1.429 8.491 1.00 90.81 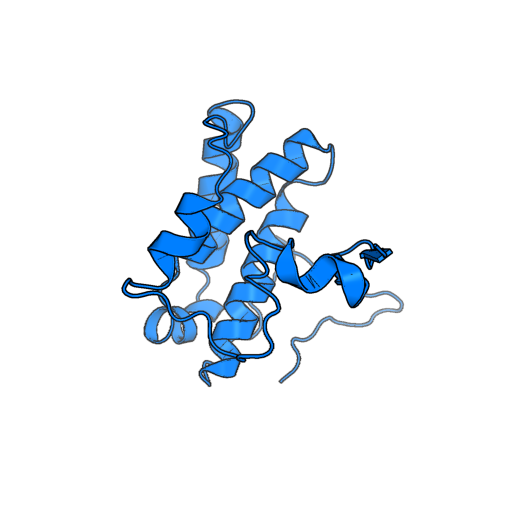135 ARG A C 1
ATOM 1067 O O . ARG A 1 135 ? -10.664 1.252 8.668 1.00 90.81 135 ARG A O 1
ATOM 1074 N N . SER A 1 136 ? -8.701 2.073 9.366 1.00 88.00 136 SER A N 1
ATOM 1075 C CA . SER A 1 136 ? -9.181 2.684 10.607 1.00 88.00 136 SER A CA 1
ATOM 1076 C C . SER A 1 136 ? -8.447 4.007 10.879 1.00 88.00 136 SER A C 1
ATOM 1078 O O . SER A 1 136 ? -7.436 4.293 10.231 1.00 88.00 136 SER A O 1
ATOM 1080 N N . PRO A 1 137 ? -8.910 4.841 11.830 1.00 87.31 137 PRO A N 1
ATOM 1081 C CA . PRO A 1 137 ? -8.192 6.061 12.213 1.00 87.31 137 PRO A CA 1
ATOM 1082 C C . PRO A 1 137 ? -6.725 5.819 12.607 1.00 87.31 137 PRO A C 1
ATOM 1084 O O . PRO A 1 137 ? -5.882 6.676 12.353 1.00 87.31 137 PRO A O 1
ATOM 1087 N N . ASP A 1 138 ? -6.426 4.638 13.157 1.00 86.94 138 ASP A N 1
ATOM 1088 C CA . ASP A 1 138 ? -5.095 4.253 13.641 1.00 86.94 138 ASP A CA 1
ATOM 1089 C C . ASP A 1 138 ? -4.322 3.349 12.665 1.00 86.94 138 ASP A C 1
ATOM 1091 O O . ASP A 1 138 ? -3.197 2.935 12.969 1.00 86.94 138 ASP A O 1
ATOM 1095 N N . LEU A 1 139 ? -4.923 2.986 11.527 1.00 88.81 139 LEU A N 1
ATOM 1096 C CA . LEU A 1 139 ? -4.333 2.112 10.517 1.00 88.81 139 LEU A CA 1
ATOM 1097 C C . LEU A 1 139 ? -4.806 2.526 9.127 1.00 88.81 139 LEU A C 1
ATOM 1099 O O . LEU A 1 139 ? -5.955 2.289 8.758 1.00 88.81 139 LEU A O 1
ATOM 1103 N N . CYS A 1 140 ? -3.903 3.102 8.336 1.00 90.38 140 CYS A N 1
ATOM 1104 C CA . CYS A 1 140 ? -4.211 3.531 6.975 1.00 90.38 140 CYS A CA 1
ATOM 1105 C C . CYS A 1 140 ? -5.414 4.499 6.887 1.00 90.38 140 CYS A C 1
ATOM 1107 O O . CYS A 1 140 ? -6.333 4.257 6.096 1.00 90.38 140 CYS A O 1
ATOM 1109 N N . PRO A 1 141 ? -5.445 5.597 7.671 1.00 88.75 141 PRO A N 1
ATOM 1110 C CA . PRO A 1 141 ? -6.589 6.499 7.702 1.00 88.75 141 PRO A CA 1
ATOM 1111 C C . PRO A 1 141 ? -6.810 7.182 6.349 1.00 88.75 141 PRO A C 1
ATOM 1113 O O . PRO A 1 141 ? -5.877 7.688 5.732 1.00 88.75 141 PRO A O 1
ATOM 1116 N N . MET A 1 142 ? -8.069 7.259 5.921 1.00 86.88 142 MET A N 1
ATOM 1117 C CA . MET A 1 142 ? -8.489 8.047 4.761 1.00 86.88 142 MET A CA 1
ATOM 1118 C C . MET A 1 142 ? -9.310 9.237 5.236 1.00 86.88 142 MET A C 1
ATOM 1120 O O . MET A 1 142 ? -10.286 9.075 5.969 1.00 86.88 142 MET A O 1
ATOM 1124 N N . LYS A 1 143 ? -8.909 10.438 4.819 1.00 83.12 143 LYS A N 1
ATOM 1125 C CA . LYS A 1 143 ? -9.667 11.666 5.064 1.00 83.12 143 LYS A CA 1
ATOM 1126 C C . LYS A 1 143 ? -10.392 12.059 3.788 1.00 83.12 143 LYS A C 1
ATOM 1128 O O . LYS A 1 143 ? -9.785 12.106 2.722 1.00 83.12 143 LYS A O 1
ATOM 1133 N N . CYS A 1 144 ? -11.680 12.340 3.914 1.00 84.00 144 CYS A N 1
ATOM 1134 C CA . CYS A 1 144 ? -12.478 12.921 2.849 1.00 84.00 144 CYS A CA 1
ATOM 1135 C C . CYS A 1 144 ? -12.924 14.318 3.285 1.00 84.00 144 CYS A C 1
ATOM 1137 O O . CYS A 1 144 ? -13.269 14.525 4.451 1.00 84.00 144 CYS A O 1
ATOM 1139 N N . ASP A 1 145 ? -12.916 15.265 2.354 1.00 88.94 145 ASP A N 1
ATOM 1140 C CA . ASP A 1 145 ? -13.364 16.629 2.623 1.00 88.94 145 ASP A CA 1
ATOM 1141 C C . ASP A 1 145 ? -14.891 16.702 2.794 1.00 88.94 145 ASP A C 1
ATOM 1143 O O . ASP A 1 145 ? -15.628 15.765 2.472 1.00 88.94 145 ASP A O 1
ATOM 1147 N N . GLU A 1 146 ? -15.374 17.842 3.294 1.00 88.50 146 GLU A N 1
ATOM 1148 C CA . GLU A 1 146 ? -16.807 18.185 3.335 1.00 88.50 146 GLU A CA 1
ATOM 1149 C C . GLU A 1 146 ? -17.675 17.215 4.162 1.00 88.50 146 GLU A C 1
ATOM 1151 O O . GLU A 1 146 ? -18.849 17.000 3.864 1.00 88.50 146 GLU A O 1
ATOM 1156 N N . GLY A 1 147 ? -17.106 16.602 5.205 1.00 83.69 147 GLY A N 1
ATOM 1157 C CA . GLY A 1 147 ? -17.838 15.681 6.084 1.00 83.69 147 GLY A CA 1
ATOM 1158 C C . GLY A 1 147 ? -18.194 14.341 5.431 1.00 83.69 147 GLY A C 1
ATOM 1159 O O . GLY A 1 147 ? -19.024 13.599 5.957 1.00 83.69 147 GLY A O 1
ATOM 1160 N N . LYS A 1 148 ? -17.579 14.016 4.289 1.00 86.88 148 LYS A N 1
ATOM 1161 C CA . LYS A 1 148 ? -17.743 12.720 3.625 1.00 86.88 148 LYS A CA 1
ATOM 1162 C C . LYS A 1 148 ? -17.035 11.622 4.422 1.00 86.88 148 LYS A C 1
ATOM 1164 O O . LYS A 1 148 ? -16.021 11.855 5.076 1.00 86.88 148 LYS A O 1
ATOM 1169 N N . VAL A 1 149 ? -17.564 10.404 4.338 1.00 84.44 149 VAL A N 1
ATOM 1170 C CA . VAL A 1 149 ? -16.975 9.210 4.958 1.00 84.44 149 VAL A CA 1
ATOM 1171 C C . VAL A 1 149 ? -16.477 8.290 3.854 1.00 84.44 149 VAL A C 1
ATOM 1173 O O . VAL A 1 149 ? -17.233 7.962 2.937 1.00 84.44 149 VAL A O 1
ATOM 1176 N N . TYR A 1 150 ? -15.214 7.877 3.947 1.00 84.19 150 TYR A N 1
ATOM 1177 C CA . TYR A 1 150 ? -14.647 6.881 3.045 1.00 84.19 150 TYR A CA 1
ATOM 1178 C C . TYR A 1 150 ? -15.411 5.559 3.173 1.00 84.19 150 TYR A C 1
ATOM 1180 O O . TYR A 1 150 ? -15.659 5.080 4.279 1.00 84.19 150 TYR A O 1
ATOM 1188 N N . LYS A 1 151 ? -15.750 4.961 2.033 1.00 81.88 151 LYS A N 1
ATOM 1189 C CA . LYS A 1 151 ? -16.231 3.584 1.938 1.00 81.88 151 LYS A CA 1
ATOM 1190 C C . LYS A 1 151 ? -15.494 2.894 0.812 1.00 81.88 151 LYS A C 1
ATOM 1192 O O . LYS A 1 151 ? -15.248 3.502 -0.230 1.00 81.88 151 LYS A O 1
ATOM 1197 N N . GLU A 1 152 ? -15.168 1.627 1.012 1.00 76.88 152 GLU A N 1
ATOM 1198 C CA . GLU A 1 152 ? -14.678 0.811 -0.083 1.00 76.88 152 GLU A CA 1
ATOM 1199 C C . GLU A 1 152 ? -15.739 0.692 -1.188 1.00 76.88 152 GLU A C 1
ATOM 1201 O O . GLU A 1 152 ? -16.939 0.636 -0.910 1.00 76.88 152 GLU A O 1
ATOM 1206 N N . CYS A 1 153 ? -15.297 0.646 -2.447 1.00 67.12 153 CYS A N 1
ATOM 1207 C CA . CYS A 1 153 ? -16.167 0.261 -3.550 1.00 67.12 153 CYS A CA 1
ATOM 1208 C C . CYS A 1 153 ? -16.595 -1.203 -3.364 1.00 67.12 153 CYS A C 1
ATOM 1210 O O . CYS A 1 153 ? -15.745 -2.090 -3.241 1.00 67.12 153 CYS A O 1
ATOM 1212 N N . GLY A 1 154 ? -17.908 -1.415 -3.290 1.00 51.34 154 GLY A N 1
ATOM 1213 C CA . GLY A 1 154 ? -18.573 -2.715 -3.246 1.00 51.34 154 GLY A CA 1
ATOM 1214 C C . GLY A 1 154 ? -19.543 -2.843 -4.404 1.00 51.34 154 GLY A C 1
ATOM 1215 O O . GLY A 1 154 ? -20.097 -1.793 -4.806 1.00 51.34 154 GLY A O 1
#

Radius of gyration: 18.1 Å; chains: 1; bounding box: 39×40×48 Å

Organism: Lygus hesperus (NCBI:txid30085)

Sequence (154 aa):
LKITWDLQNTLSIRVDKENLGSAFGICGNIEGTSYVKTAQPYQDFGDSCAIKDDQLCLNRETEKRAEAFCNRILNEPALQSCRKVIHPEGFMETCKWDYCACEIGGLKDHDCGCKSFEMYIKECRDHNAVVTNWRSPDLCPMKCDEGKVYKECG

InterPro domains:
  IPR014853 VWF/SSPO/Zonadhesin-like, cysteine-rich domain [PF08742] (69-141)
  IPR014853 VWF/SSPO/Zonadhesin-like, cysteine-rich domain [SM00832] (63-141)
  IPR050780 Mucin/von Willebrand/Thrombospondin superfamily [PTHR11339] (2-154)